Protein AF-A0A9D7M6J9-F1 (afdb_monomer_lite)

Sequence (154 aa):
MLAQNKDYDWYKEFHRKGKLMNHILESLQHIDITIHDFIKKVYKPQIRNAIAHSGFSIMFSRNINFLNFDNKTNDISTLNFEEWEYYIHYTILIWEHLHKQMDLYQQKYITHSNEHHYGVEVRHIKPDGNHFMRFKKYEPEIPRWTDYDVLPKH

Radius of gyration: 21.44 Å; chains: 1; bounding box: 45×34×70 Å

Foldseek 3Di:
DPPDPDDDPVDDPPPPPPVPVVVVLVVCVVVPVVVSVLCVLQDDVQVVVCVVPVQWDDDPPQKIAGNPDDPPRHPDRIDHVVVVCVNVVVVVVVVVVVVVVVVVVVVVQQVQLVVDPQGDWDWDQDPVRDIDIFHWHADPVPGDIDGRPDDPPD

Secondary structure (DSSP, 8-state):
-----PPPTT----TTTTHHHHHHHHHHHHH-HHHHHHHHHH--HHHHHHHHTT-EEEETTTEEEETT-BTTTB--SEEEHHHHHHHHHHHHHHHHHHHHHHHHHHHHHHHHHHHSTT-EEEEEE-TTS-EEEEEEEEETTTTEEEE-------

Structure (mmCIF, N/CA/C/O backbone):
data_AF-A0A9D7M6J9-F1
#
_entry.id   AF-A0A9D7M6J9-F1
#
loop_
_atom_site.group_PDB
_atom_site.id
_atom_site.type_symbol
_atom_site.label_atom_id
_atom_site.label_alt_id
_atom_site.label_comp_id
_atom_site.label_asym_id
_atom_site.label_entity_id
_atom_site.label_seq_id
_atom_site.pdbx_PDB_ins_code
_atom_site.Cartn_x
_atom_site.Cartn_y
_atom_site.Cartn_z
_atom_site.occupancy
_atom_site.B_iso_or_equiv
_atom_site.auth_seq_id
_atom_site.auth_comp_id
_atom_site.auth_asym_id
_atom_site.auth_atom_id
_atom_site.pdbx_PDB_model_num
ATOM 1 N N . MET A 1 1 ? 22.035 17.437 15.858 1.00 37.91 1 MET A N 1
ATOM 2 C CA . MET A 1 1 ? 21.655 18.438 14.836 1.00 37.91 1 MET A CA 1
ATOM 3 C C . MET A 1 1 ? 20.351 17.976 14.157 1.00 37.91 1 MET A C 1
ATOM 5 O O . MET A 1 1 ? 20.350 17.663 12.981 1.00 37.91 1 MET A O 1
ATOM 9 N N . LEU A 1 2 ? 19.260 17.838 14.932 1.00 36.34 2 LEU A N 1
ATOM 10 C CA . LEU A 1 2 ? 17.962 17.245 14.523 1.00 36.34 2 LEU A CA 1
ATOM 11 C C . LEU A 1 2 ? 16.758 18.039 15.094 1.00 36.34 2 LEU A C 1
ATOM 13 O O . LEU A 1 2 ? 15.649 17.530 15.170 1.00 36.34 2 LEU A O 1
ATOM 17 N N . ALA A 1 3 ? 16.975 19.280 15.547 1.00 44.06 3 ALA A N 1
ATOM 18 C CA . ALA A 1 3 ? 16.038 20.001 16.417 1.00 44.06 3 ALA A CA 1
ATOM 19 C C . ALA A 1 3 ? 15.847 21.476 16.019 1.00 44.06 3 ALA A C 1
ATOM 21 O O . ALA A 1 3 ? 15.827 22.341 16.888 1.00 44.06 3 ALA A O 1
ATOM 22 N N . GLN A 1 4 ? 15.784 21.797 14.720 1.00 43.50 4 GLN A N 1
ATOM 23 C CA . GLN A 1 4 ? 15.596 23.196 14.294 1.00 43.50 4 GLN A CA 1
ATOM 24 C C . GLN A 1 4 ? 14.225 23.534 13.709 1.00 43.50 4 GLN A C 1
ATOM 26 O O . GLN A 1 4 ? 13.991 24.715 13.492 1.00 43.50 4 GLN A O 1
ATOM 31 N N . ASN A 1 5 ? 13.315 22.572 13.510 1.00 43.72 5 ASN A N 1
ATOM 32 C CA . ASN A 1 5 ? 11.947 22.837 13.030 1.00 43.72 5 ASN A CA 1
ATOM 33 C C . ASN A 1 5 ? 11.890 23.817 11.833 1.00 43.72 5 ASN A C 1
ATOM 35 O O . ASN A 1 5 ? 10.992 24.647 11.738 1.00 43.72 5 ASN A O 1
ATOM 39 N N . LYS A 1 6 ? 12.917 23.771 10.975 1.00 43.47 6 LYS A N 1
ATOM 40 C CA . LYS A 1 6 ? 13.000 24.542 9.739 1.00 43.47 6 LYS A CA 1
ATOM 41 C C . LYS A 1 6 ? 12.577 23.620 8.613 1.00 43.47 6 LYS A C 1
ATOM 43 O O . LYS A 1 6 ? 13.086 22.500 8.529 1.00 43.47 6 LYS A O 1
ATOM 48 N N . ASP A 1 7 ? 11.674 24.099 7.771 1.00 41.19 7 ASP A N 1
ATOM 49 C CA . ASP A 1 7 ? 11.289 23.391 6.560 1.00 41.19 7 ASP A CA 1
ATOM 50 C C . ASP A 1 7 ? 12.503 23.291 5.629 1.00 41.19 7 ASP A C 1
ATOM 52 O O . ASP A 1 7 ? 13.227 24.263 5.409 1.00 41.19 7 ASP A O 1
ATOM 56 N N . TYR A 1 8 ? 12.778 22.081 5.146 1.00 50.12 8 TYR A N 1
ATOM 57 C CA . TYR A 1 8 ? 13.880 21.811 4.225 1.00 50.12 8 TYR A CA 1
ATOM 58 C C . TYR A 1 8 ? 13.427 22.055 2.778 1.00 50.12 8 TYR A C 1
ATOM 60 O O . TYR A 1 8 ? 12.281 21.772 2.451 1.00 50.12 8 TYR A O 1
ATOM 68 N N . ASP A 1 9 ? 14.321 22.467 1.873 1.00 47.81 9 ASP A N 1
ATOM 69 C CA . ASP A 1 9 ? 13.984 22.774 0.462 1.00 47.81 9 ASP A CA 1
ATOM 70 C C . ASP A 1 9 ? 13.424 21.586 -0.349 1.00 47.81 9 ASP A C 1
ATOM 72 O O . ASP A 1 9 ? 12.838 21.762 -1.418 1.00 47.81 9 ASP A O 1
ATOM 76 N N . TRP A 1 10 ? 13.574 20.354 0.145 1.00 47.34 10 TRP A N 1
ATOM 77 C CA . TRP A 1 10 ? 12.940 19.165 -0.438 1.00 47.34 10 TRP A CA 1
ATOM 78 C C . TRP A 1 10 ? 11.516 18.915 0.089 1.00 47.34 10 TRP A C 1
ATOM 80 O O . TRP A 1 10 ? 10.836 17.992 -0.368 1.00 47.34 10 TRP A O 1
ATOM 90 N N . TYR A 1 11 ? 11.036 19.741 1.020 1.00 36.69 11 TYR A N 1
ATOM 91 C CA . TYR A 1 11 ? 9.675 19.719 1.535 1.00 36.69 11 TYR A CA 1
ATOM 92 C C . TYR A 1 11 ? 8.731 20.371 0.520 1.00 36.69 11 TYR A C 1
ATOM 94 O O . TYR A 1 11 ? 8.344 21.531 0.621 1.00 36.69 11 TYR A O 1
ATOM 102 N N . LYS A 1 12 ? 8.334 19.604 -0.497 1.00 38.94 12 LYS A N 1
ATOM 103 C CA . LYS A 1 12 ? 7.092 19.907 -1.211 1.00 38.94 12 LYS A CA 1
ATOM 104 C C . LYS A 1 12 ? 5.929 19.489 -0.324 1.00 38.94 12 LYS A C 1
ATOM 106 O O . LYS A 1 12 ? 5.841 18.320 0.058 1.00 38.94 12 LYS A O 1
ATOM 111 N N . GLU A 1 13 ? 5.019 20.419 -0.042 1.00 37.03 13 GLU A N 1
ATOM 112 C CA . GLU A 1 13 ? 3.713 20.084 0.517 1.00 37.03 13 GLU A CA 1
ATOM 113 C C . GLU A 1 13 ? 3.037 19.061 -0.402 1.00 37.03 13 GLU A C 1
ATOM 115 O O . GLU A 1 13 ? 2.522 19.373 -1.478 1.00 37.03 13 GLU A O 1
ATOM 120 N N . PHE A 1 14 ? 3.032 17.798 0.020 1.00 41.53 14 PHE A N 1
ATOM 121 C CA . PHE A 1 14 ? 2.133 16.808 -0.546 1.00 41.53 14 PHE A CA 1
ATOM 122 C C . PHE A 1 14 ? 0.727 17.167 -0.079 1.00 41.53 14 PHE A C 1
ATOM 124 O O . PHE A 1 14 ? 0.214 16.618 0.901 1.00 41.53 14 PHE A O 1
ATOM 131 N N . HIS A 1 15 ? 0.076 18.088 -0.789 1.00 39.94 15 HIS A N 1
ATOM 132 C CA . HIS A 1 15 ? -1.361 18.238 -0.675 1.00 39.94 15 HIS A CA 1
ATOM 133 C C . HIS A 1 15 ? -1.975 16.877 -1.024 1.00 39.94 15 HIS A C 1
ATOM 135 O O . HIS A 1 15 ? -2.006 16.484 -2.188 1.00 39.94 15 HIS A O 1
ATOM 141 N N . ARG A 1 16 ? -2.483 16.177 -0.001 1.00 49.66 16 ARG A N 1
ATOM 142 C CA . ARG A 1 16 ? -3.283 14.938 -0.055 1.00 49.66 16 ARG A CA 1
ATOM 143 C C . ARG A 1 16 ? -2.555 13.598 0.165 1.00 49.66 16 ARG A C 1
ATOM 145 O O . ARG A 1 16 ? -2.742 12.654 -0.599 1.00 49.66 16 ARG A O 1
ATOM 152 N N . LYS A 1 17 ? -1.925 13.408 1.331 1.00 48.84 17 LYS A N 1
ATOM 153 C CA . LYS A 1 17 ? -1.655 12.054 1.885 1.00 48.84 17 LYS A CA 1
ATOM 154 C C . LYS A 1 17 ? -2.913 11.163 2.031 1.00 48.84 17 LYS A C 1
ATOM 156 O O . LYS A 1 17 ? -2.775 9.955 2.172 1.00 48.84 17 LYS A O 1
ATOM 161 N N . GLY A 1 18 ? -4.126 11.728 1.961 1.00 51.75 18 GLY A N 1
ATOM 162 C CA . GLY A 1 18 ? -5.392 10.978 1.958 1.00 51.75 18 GLY A CA 1
ATOM 163 C C . GLY A 1 18 ? -5.898 10.527 0.580 1.00 51.75 18 GLY A C 1
ATOM 164 O O . GLY A 1 18 ? -6.747 9.647 0.518 1.00 51.75 18 GLY A O 1
ATOM 165 N N . LYS A 1 19 ? -5.393 11.080 -0.536 1.00 59.12 19 LYS A N 1
ATOM 166 C CA . LYS A 1 19 ? -5.920 10.737 -1.871 1.00 59.12 19 LYS A CA 1
ATOM 167 C C . LYS A 1 19 ? -5.358 9.455 -2.452 1.00 59.12 19 LYS A C 1
ATOM 169 O O . LYS A 1 19 ? -6.074 8.786 -3.180 1.00 59.12 19 LYS A O 1
ATOM 174 N N . LEU A 1 20 ? -4.111 9.111 -2.138 1.00 65.62 20 LEU A N 1
ATOM 175 C CA . LEU A 1 20 ? -3.472 7.944 -2.742 1.00 65.62 20 LEU A CA 1
ATOM 176 C C . LEU A 1 20 ? -4.169 6.643 -2.331 1.00 65.62 20 LEU A C 1
ATOM 178 O O . LEU A 1 20 ? -4.485 5.839 -3.194 1.00 65.62 20 LEU A O 1
ATOM 182 N N . MET A 1 21 ? -4.463 6.458 -1.039 1.00 71.81 21 MET A N 1
ATOM 183 C CA . MET A 1 21 ? -5.167 5.253 -0.584 1.00 71.81 21 MET A CA 1
ATOM 184 C C . MET A 1 21 ? -6.597 5.196 -1.125 1.00 71.81 21 MET A C 1
ATOM 186 O O . MET A 1 21 ? -7.022 4.143 -1.579 1.00 71.81 21 MET A O 1
ATOM 190 N N . ASN A 1 22 ? -7.318 6.321 -1.144 1.00 71.81 22 ASN A N 1
ATOM 191 C CA . ASN A 1 22 ? -8.655 6.359 -1.739 1.00 71.81 22 ASN A CA 1
ATOM 192 C C . ASN A 1 22 ? -8.610 6.017 -3.231 1.00 71.81 22 ASN A C 1
ATOM 194 O O . ASN A 1 22 ? -9.414 5.220 -3.684 1.00 71.81 22 ASN A O 1
ATOM 198 N N . HIS A 1 23 ? -7.621 6.525 -3.966 1.00 72.81 23 HIS A N 1
ATOM 199 C CA . HIS A 1 23 ? -7.438 6.192 -5.374 1.00 72.81 23 HIS A CA 1
ATOM 200 C C . HIS A 1 23 ? -7.077 4.715 -5.587 1.00 72.81 23 HIS A C 1
ATOM 202 O O . HIS A 1 23 ? -7.566 4.091 -6.527 1.00 72.81 23 HIS A O 1
ATOM 208 N N . ILE A 1 24 ? -6.254 4.136 -4.703 1.00 74.69 24 ILE A N 1
ATOM 209 C CA . ILE A 1 24 ? -5.954 2.697 -4.702 1.00 74.69 24 ILE A CA 1
ATOM 210 C C . ILE A 1 24 ? -7.234 1.896 -4.448 1.00 74.69 24 ILE A C 1
ATOM 212 O O . ILE A 1 24 ? -7.511 0.969 -5.198 1.00 74.69 24 ILE A O 1
ATOM 216 N N . LEU A 1 25 ? -8.034 2.260 -3.443 1.00 78.69 25 LEU A N 1
ATOM 217 C CA . LEU A 1 25 ? -9.300 1.590 -3.133 1.00 78.69 25 LEU A CA 1
ATOM 218 C C . LEU A 1 25 ? -10.301 1.703 -4.290 1.00 78.69 25 LEU A C 1
ATOM 220 O O . LEU A 1 25 ? -10.850 0.690 -4.706 1.00 78.69 25 LEU A O 1
ATOM 224 N N . GLU A 1 26 ? -10.483 2.893 -4.861 1.00 81.88 26 GLU A N 1
ATOM 225 C CA . GLU A 1 26 ? -11.326 3.114 -6.045 1.00 81.88 26 GLU A CA 1
ATOM 226 C C . GLU A 1 26 ? -10.864 2.245 -7.223 1.00 81.88 26 GLU A C 1
ATOM 228 O O . GLU A 1 26 ? -11.669 1.574 -7.862 1.00 81.88 26 GLU A O 1
ATOM 233 N N . SER A 1 27 ? -9.553 2.185 -7.472 1.00 78.75 27 SER A N 1
ATOM 234 C CA . SER A 1 27 ? -8.988 1.339 -8.530 1.00 78.75 27 SER A CA 1
ATOM 235 C C . SER A 1 27 ? -9.232 -0.147 -8.257 1.00 78.75 27 SER A C 1
ATOM 237 O O . SER A 1 27 ? -9.626 -0.883 -9.159 1.00 78.75 27 SER A O 1
ATOM 239 N N . LEU A 1 28 ? -9.037 -0.594 -7.012 1.00 81.69 28 LEU A N 1
ATOM 240 C CA . LEU A 1 28 ? -9.269 -1.979 -6.603 1.00 81.69 28 LEU A CA 1
ATOM 241 C C . LEU A 1 28 ? -10.738 -2.370 -6.729 1.00 81.69 28 LEU A C 1
ATOM 243 O O . LEU A 1 28 ? -11.012 -3.488 -7.143 1.00 81.69 28 LEU A O 1
ATOM 247 N N . GLN A 1 29 ? -11.672 -1.462 -6.445 1.00 87.12 29 GLN A N 1
ATOM 248 C CA . GLN A 1 29 ? -13.103 -1.730 -6.580 1.00 87.12 29 GLN A CA 1
ATOM 249 C C . GLN A 1 29 ? -13.476 -2.149 -8.011 1.00 87.12 29 GLN A C 1
ATOM 251 O O . GLN A 1 29 ? -14.348 -2.996 -8.198 1.00 87.12 29 GLN A O 1
ATOM 256 N N . HIS A 1 30 ? -12.806 -1.579 -9.016 1.00 82.62 30 HIS A N 1
ATOM 257 C CA . HIS A 1 30 ? -13.012 -1.923 -10.424 1.00 82.62 30 HIS A CA 1
ATOM 258 C C . HIS A 1 30 ? -12.283 -3.200 -10.867 1.00 82.62 30 HIS A C 1
ATOM 260 O O . HIS A 1 30 ? -12.664 -3.785 -11.878 1.00 82.62 30 HIS A O 1
ATOM 266 N N . ILE A 1 31 ? -11.240 -3.616 -10.144 1.00 87.69 31 ILE A N 1
ATOM 267 C CA . ILE A 1 31 ? -10.422 -4.790 -10.476 1.00 87.69 31 ILE A CA 1
ATOM 268 C C . ILE A 1 31 ? -10.960 -6.039 -9.771 1.00 87.69 31 ILE A C 1
ATOM 270 O O . ILE A 1 31 ? -11.203 -7.053 -10.418 1.00 87.69 31 ILE A O 1
ATOM 274 N N . ASP A 1 32 ? -11.134 -5.965 -8.450 1.00 87.81 32 ASP A N 1
ATOM 275 C CA . ASP A 1 32 ? -11.618 -7.053 -7.605 1.00 87.81 32 ASP A CA 1
ATOM 276 C C . ASP A 1 32 ? -12.245 -6.498 -6.313 1.00 87.81 32 ASP A C 1
ATOM 278 O O . ASP A 1 32 ? -11.562 -5.992 -5.412 1.00 87.81 32 ASP A O 1
ATOM 282 N N . ILE A 1 33 ? -13.567 -6.647 -6.206 1.00 90.88 33 ILE A N 1
ATOM 283 C CA . ILE A 1 33 ? -14.347 -6.185 -5.055 1.00 90.88 33 ILE A CA 1
ATOM 284 C C . ILE A 1 33 ? -13.954 -6.887 -3.747 1.00 90.88 33 ILE A C 1
ATOM 286 O O . ILE A 1 33 ? -13.980 -6.271 -2.685 1.00 90.88 33 ILE A O 1
ATOM 290 N N . THR A 1 34 ? -13.527 -8.148 -3.813 1.00 89.50 34 THR A N 1
ATOM 291 C CA . THR A 1 34 ? -13.141 -8.945 -2.642 1.00 89.50 34 THR A CA 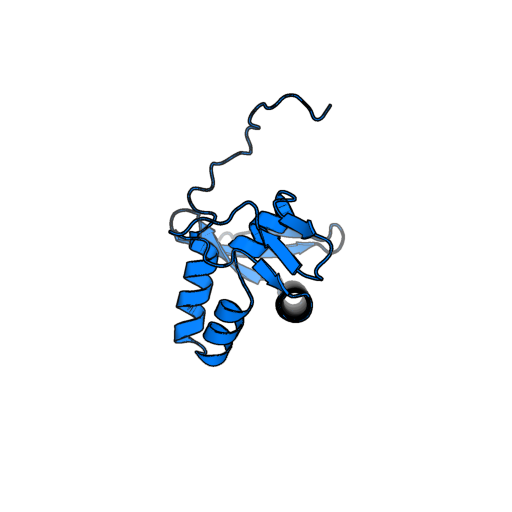1
ATOM 292 C C . THR A 1 34 ? -11.886 -8.369 -2.004 1.00 89.50 34 THR A C 1
ATOM 294 O O . THR A 1 34 ? -11.817 -8.189 -0.787 1.00 89.50 34 THR A O 1
ATOM 297 N N . ILE A 1 35 ? -10.895 -8.037 -2.837 1.00 85.44 35 ILE A N 1
ATOM 298 C CA . ILE A 1 35 ? -9.653 -7.406 -2.388 1.00 85.44 35 ILE A CA 1
ATOM 299 C C . ILE A 1 35 ? -9.950 -6.000 -1.874 1.00 85.44 35 ILE A C 1
ATOM 301 O O . ILE A 1 35 ? -9.476 -5.641 -0.797 1.00 85.44 35 ILE A O 1
ATOM 305 N N . HIS A 1 36 ? -10.758 -5.220 -2.596 1.00 88.94 36 HIS A N 1
ATOM 306 C CA . HIS A 1 36 ? -11.186 -3.898 -2.140 1.00 88.94 36 HIS A CA 1
ATOM 307 C C . HIS A 1 36 ? -11.796 -3.950 -0.732 1.00 88.94 36 HIS A C 1
ATOM 309 O O . HIS A 1 36 ? -11.342 -3.234 0.164 1.00 88.94 36 HIS A O 1
ATOM 315 N N . ASP A 1 37 ? -12.784 -4.820 -0.517 1.00 89.56 37 ASP A N 1
ATOM 316 C CA . ASP A 1 37 ? -13.498 -4.921 0.753 1.00 89.56 37 ASP A CA 1
ATOM 317 C C . ASP A 1 37 ? -12.579 -5.405 1.875 1.00 89.56 37 ASP A C 1
ATOM 319 O O . ASP A 1 37 ? -12.629 -4.883 2.991 1.00 89.56 37 ASP A O 1
ATOM 323 N N . PHE A 1 38 ? -11.678 -6.342 1.575 1.00 88.12 38 PHE A N 1
ATOM 324 C CA . PHE A 1 38 ? -10.671 -6.806 2.520 1.00 88.12 38 PHE A CA 1
ATOM 325 C C . PHE A 1 38 ? -9.695 -5.691 2.930 1.00 88.12 38 PHE A C 1
ATOM 327 O O . PHE A 1 38 ? -9.507 -5.454 4.126 1.00 88.12 38 PHE A O 1
ATOM 334 N N . ILE A 1 39 ? -9.116 -4.952 1.974 1.00 86.38 39 ILE A N 1
ATOM 335 C CA . ILE A 1 39 ? -8.199 -3.841 2.276 1.00 86.38 39 ILE A CA 1
ATOM 336 C C . ILE A 1 39 ? -8.930 -2.737 3.041 1.00 86.38 39 ILE A C 1
ATOM 338 O O . ILE A 1 39 ? -8.408 -2.243 4.037 1.00 86.38 39 ILE A O 1
ATOM 342 N N . LYS A 1 40 ? -10.153 -2.379 2.637 1.00 86.00 40 LYS A N 1
ATOM 343 C CA . LYS A 1 40 ? -10.981 -1.384 3.334 1.00 86.00 40 LYS A CA 1
ATOM 344 C C . LYS A 1 40 ? -11.325 -1.816 4.761 1.00 86.00 40 LYS A C 1
ATOM 346 O O . LYS A 1 40 ? -11.419 -0.977 5.661 1.00 86.00 40 LYS A O 1
ATOM 351 N N . LYS A 1 41 ? -11.518 -3.119 4.980 1.00 85.56 41 LYS A N 1
ATOM 352 C CA . LYS A 1 41 ? -11.744 -3.682 6.310 1.00 85.56 41 LYS A CA 1
ATOM 353 C C . LYS A 1 41 ? -10.493 -3.560 7.171 1.00 85.56 41 LYS A C 1
ATOM 355 O O . LYS A 1 41 ? -10.616 -3.095 8.293 1.00 85.56 41 LYS A O 1
ATOM 360 N N . VAL A 1 42 ? -9.322 -3.944 6.668 1.00 86.38 42 VAL A N 1
ATOM 361 C CA . VAL A 1 42 ? -8.081 -4.044 7.459 1.00 86.38 42 VAL A CA 1
ATOM 362 C C . VAL A 1 42 ? -7.371 -2.697 7.628 1.00 86.38 42 VAL A C 1
ATOM 364 O O . VAL A 1 42 ? -6.874 -2.384 8.708 1.00 86.38 42 VAL A O 1
ATOM 367 N N . TYR A 1 43 ? -7.319 -1.872 6.583 1.00 83.75 43 TYR A N 1
ATOM 368 C CA . TYR A 1 43 ? -6.621 -0.593 6.622 1.00 83.75 43 TYR A CA 1
ATOM 369 C C . TYR A 1 43 ? -7.493 0.486 7.265 1.00 83.75 43 TYR A C 1
ATOM 371 O O . TYR A 1 43 ? -8.346 1.099 6.622 1.00 83.75 43 TYR A O 1
ATOM 379 N N . LYS A 1 44 ? -7.243 0.762 8.546 1.00 84.31 44 LYS A N 1
ATOM 380 C CA . LYS A 1 44 ? -7.889 1.851 9.288 1.00 84.31 44 LYS A CA 1
ATOM 381 C C . LYS A 1 44 ? -6.912 3.020 9.476 1.00 84.31 44 LYS A C 1
ATOM 383 O O . LYS A 1 44 ? -5.978 2.905 10.276 1.00 84.31 44 LYS A O 1
ATOM 388 N N . PRO A 1 45 ? -7.109 4.169 8.793 1.00 81.94 45 PRO A N 1
ATOM 389 C CA . PRO A 1 45 ? -6.255 5.347 8.961 1.00 81.94 45 PRO A CA 1
ATOM 390 C C . PRO A 1 45 ? -6.154 5.816 10.415 1.00 81.94 45 PRO A C 1
ATOM 392 O O . PRO A 1 45 ? -5.079 6.231 10.843 1.00 81.94 45 PRO A O 1
ATOM 395 N N . GLN A 1 46 ? -7.245 5.697 11.179 1.00 86.38 46 GLN A N 1
ATOM 396 C CA . GLN A 1 46 ? -7.270 6.005 12.605 1.00 86.38 46 GLN A CA 1
ATOM 397 C C . GLN A 1 46 ? -6.240 5.179 13.387 1.00 86.38 46 GLN A C 1
ATOM 399 O O . GLN A 1 46 ? -5.430 5.755 14.112 1.00 86.38 46 GLN A O 1
ATOM 404 N N . ILE A 1 47 ? -6.224 3.854 13.188 1.00 86.31 47 ILE A N 1
ATOM 405 C CA . ILE A 1 47 ? -5.284 2.929 13.838 1.00 86.31 47 ILE A CA 1
ATOM 406 C C . ILE A 1 47 ? -3.846 3.275 13.433 1.00 86.31 47 ILE A C 1
ATOM 408 O O . ILE A 1 47 ? -2.976 3.419 14.290 1.00 86.31 47 ILE A O 1
ATOM 412 N N . ARG A 1 48 ? -3.597 3.510 12.136 1.00 84.75 48 ARG A N 1
ATOM 413 C CA . ARG A 1 48 ? -2.275 3.928 11.636 1.00 84.75 48 ARG A CA 1
ATOM 414 C C . ARG A 1 48 ? -1.790 5.217 12.304 1.00 84.75 48 ARG A C 1
ATOM 416 O O . ARG A 1 48 ? -0.635 5.305 12.711 1.00 84.75 48 ARG A O 1
ATOM 423 N N . ASN A 1 49 ? -2.653 6.228 12.384 1.00 83.94 49 ASN A N 1
ATOM 424 C CA . ASN A 1 49 ? -2.318 7.527 12.967 1.00 83.94 49 ASN A CA 1
ATOM 425 C C . ASN A 1 49 ? -2.096 7.422 14.479 1.00 83.94 49 ASN A C 1
ATOM 427 O O . ASN A 1 49 ? -1.179 8.051 14.999 1.00 83.94 49 ASN A O 1
ATOM 431 N N . ALA A 1 50 ? -2.885 6.600 15.170 1.00 87.44 50 ALA A N 1
ATOM 432 C CA . ALA A 1 50 ? -2.692 6.334 16.586 1.00 87.44 50 ALA A CA 1
ATOM 433 C C . ALA A 1 50 ? -1.336 5.668 16.853 1.00 87.44 50 ALA A C 1
ATOM 435 O O . ALA A 1 50 ? -0.631 6.094 17.758 1.00 87.44 50 ALA A O 1
ATOM 436 N N . ILE A 1 51 ? -0.917 4.697 16.036 1.00 84.06 51 ILE A N 1
ATOM 437 C CA . ILE A 1 51 ? 0.414 4.081 16.153 1.00 84.06 51 ILE A CA 1
ATOM 438 C C . ILE A 1 51 ? 1.520 5.109 15.881 1.00 84.06 51 ILE A C 1
ATOM 440 O O . ILE A 1 51 ? 2.454 5.231 16.667 1.00 84.06 51 ILE A O 1
ATOM 444 N N . ALA A 1 52 ? 1.407 5.878 14.793 1.00 84.06 52 ALA A N 1
ATOM 445 C CA . ALA A 1 52 ? 2.438 6.830 14.372 1.00 84.06 52 ALA A CA 1
ATOM 446 C C . ALA A 1 52 ? 2.680 7.973 15.374 1.00 84.06 52 ALA A C 1
ATOM 448 O O . ALA A 1 52 ? 3.771 8.539 15.406 1.00 84.06 52 ALA A O 1
ATOM 449 N N . HIS A 1 53 ? 1.668 8.322 16.169 1.00 87.12 53 HIS A N 1
ATOM 450 C CA . HIS A 1 53 ? 1.725 9.423 17.131 1.00 87.12 53 HIS A CA 1
ATOM 451 C C . HIS A 1 53 ? 1.586 8.964 18.587 1.00 87.12 53 HIS A C 1
ATOM 453 O O . HIS A 1 53 ? 1.367 9.800 19.460 1.00 87.12 53 HIS A O 1
ATOM 459 N N . SER A 1 54 ? 1.678 7.656 18.856 1.00 86.12 54 SER A N 1
ATOM 460 C CA . SER A 1 54 ? 1.420 7.072 20.183 1.00 86.12 54 SER A CA 1
ATOM 461 C C . SER A 1 54 ? 0.079 7.525 20.794 1.00 86.12 54 SER A C 1
ATOM 463 O O . SER A 1 54 ? -0.054 7.698 22.001 1.00 86.12 54 SER A O 1
ATOM 465 N N . GLY A 1 55 ? -0.928 7.744 19.945 1.00 90.00 55 GLY A N 1
ATOM 466 C CA . GLY A 1 55 ? -2.257 8.259 20.273 1.00 90.00 55 GLY A CA 1
ATOM 467 C C . GLY A 1 55 ? -3.230 7.186 20.761 1.00 90.00 55 GLY A C 1
ATOM 468 O O . GLY A 1 55 ? -4.391 7.186 20.354 1.00 90.00 55 GLY A O 1
ATOM 469 N N . PHE A 1 56 ? -2.769 6.255 21.593 1.00 90.50 56 PHE A N 1
ATOM 470 C CA . PHE A 1 56 ? -3.598 5.218 22.202 1.00 90.50 56 PHE A CA 1
ATOM 471 C C . PHE A 1 56 ? -3.128 4.908 23.627 1.00 90.50 56 PHE A C 1
ATOM 473 O O . PHE A 1 56 ? -1.978 5.158 23.981 1.00 90.50 56 PHE A O 1
ATOM 480 N N . SER A 1 57 ? -4.013 4.349 24.451 1.00 90.12 57 SER A N 1
ATOM 481 C CA . SER A 1 57 ? -3.672 3.866 25.790 1.00 90.12 57 SER A CA 1
ATOM 482 C C . SER A 1 57 ? -4.228 2.469 26.041 1.00 90.12 57 SER A C 1
ATOM 484 O O . SER A 1 57 ? -5.352 2.146 25.656 1.00 90.12 57 SER A O 1
ATOM 486 N N . ILE A 1 58 ? -3.428 1.640 26.706 1.00 87.94 58 ILE A N 1
ATOM 487 C CA . ILE A 1 58 ? -3.827 0.309 27.156 1.00 87.94 58 ILE A CA 1
ATOM 488 C C . ILE A 1 58 ? -4.129 0.431 28.644 1.00 87.94 58 ILE A C 1
ATOM 490 O O . ILE A 1 58 ? -3.217 0.573 29.457 1.00 87.94 58 ILE A O 1
ATOM 494 N N . MET A 1 59 ? -5.411 0.434 28.999 1.00 76.19 59 MET A N 1
ATOM 495 C CA . MET A 1 59 ? -5.831 0.376 30.401 1.00 76.19 59 MET A CA 1
ATOM 496 C C . MET A 1 59 ? -6.099 -1.079 30.796 1.00 76.19 59 MET A C 1
ATOM 498 O O . MET A 1 59 ? -6.239 -1.937 29.928 1.00 76.19 59 MET A O 1
ATOM 502 N N . PHE A 1 60 ? -6.161 -1.353 32.103 1.00 66.69 60 PHE A N 1
ATOM 503 C CA . PHE A 1 60 ? -6.218 -2.669 32.772 1.00 66.69 60 PHE A CA 1
ATOM 504 C C . PHE A 1 60 ? -7.237 -3.715 32.243 1.00 66.69 60 PHE A C 1
ATOM 506 O O . PHE A 1 60 ? -7.293 -4.823 32.765 1.00 66.69 60 PHE A O 1
ATOM 513 N N . SER A 1 61 ? -8.030 -3.415 31.213 1.00 66.94 61 SER A N 1
ATOM 514 C CA . SER A 1 61 ? -9.145 -4.212 30.697 1.00 66.94 61 SER A CA 1
ATOM 515 C C . SER A 1 61 ? -8.907 -4.899 29.340 1.00 66.94 61 SER A C 1
ATOM 517 O O . SER A 1 61 ? -9.882 -5.209 28.667 1.00 66.94 61 SER A O 1
ATOM 519 N N . ARG A 1 62 ? -7.655 -5.159 28.917 1.00 82.38 62 ARG A N 1
ATOM 520 C CA . ARG A 1 62 ? -7.340 -5.734 27.578 1.00 82.38 62 ARG A CA 1
ATOM 521 C C . ARG A 1 62 ? -7.988 -4.962 26.417 1.00 82.38 62 ARG A C 1
ATOM 523 O O . ARG A 1 62 ? -8.296 -5.524 25.372 1.00 82.38 62 ARG A O 1
ATOM 530 N N . ASN A 1 63 ? -8.175 -3.661 26.613 1.00 90.19 63 ASN A N 1
ATOM 531 C CA . ASN A 1 63 ? -8.715 -2.765 25.607 1.00 90.19 63 ASN A CA 1
ATOM 532 C C . ASN A 1 63 ? -7.700 -1.671 25.291 1.00 90.19 63 ASN A C 1
ATOM 534 O O . ASN A 1 63 ? -7.007 -1.152 26.173 1.00 90.19 63 ASN A O 1
ATOM 538 N N . ILE A 1 64 ? -7.647 -1.317 24.018 1.00 89.94 64 ILE A N 1
ATOM 539 C CA . ILE A 1 64 ? -6.864 -0.229 23.462 1.00 89.94 64 ILE A CA 1
ATOM 540 C C . ILE A 1 64 ? -7.821 0.931 23.230 1.00 89.94 64 ILE A C 1
ATOM 542 O O . ILE A 1 64 ? -8.731 0.837 22.413 1.00 89.94 64 ILE A O 1
ATOM 546 N N . ASN A 1 65 ? -7.623 2.018 23.966 1.00 91.44 65 ASN A N 1
ATOM 547 C CA . ASN A 1 65 ? -8.418 3.236 23.859 1.00 91.44 65 ASN A CA 1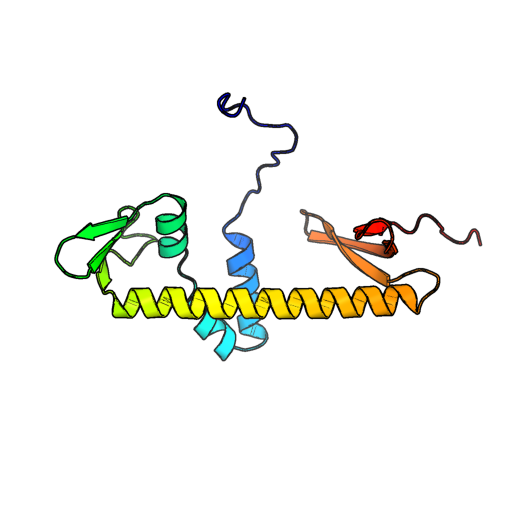
ATOM 548 C C . ASN A 1 65 ? -7.700 4.211 22.931 1.00 91.44 65 ASN A C 1
ATOM 550 O O . ASN A 1 65 ? -6.537 4.542 23.170 1.00 91.44 65 ASN A O 1
ATOM 554 N N . PHE A 1 66 ? -8.383 4.696 21.901 1.00 90.38 66 PHE A N 1
ATOM 555 C CA . PHE A 1 66 ? -7.817 5.635 20.941 1.00 90.38 66 PHE A CA 1
ATOM 556 C C . PHE A 1 66 ? -8.031 7.078 21.391 1.00 90.38 66 PHE A C 1
ATOM 558 O O . PHE A 1 66 ? -9.154 7.527 21.600 1.00 90.38 66 PHE A O 1
ATOM 565 N N . LEU A 1 67 ? -6.936 7.830 21.504 1.00 87.69 67 LEU A N 1
ATOM 566 C CA . LEU A 1 67 ? -6.953 9.245 21.891 1.00 87.69 67 LEU A CA 1
ATOM 567 C C . LEU A 1 67 ? -7.272 10.165 20.704 1.00 87.69 67 LEU A C 1
ATOM 569 O O . LEU A 1 67 ? -7.608 11.328 20.894 1.00 87.69 67 LEU A O 1
ATOM 573 N N . ASN A 1 68 ? -7.163 9.645 19.480 1.00 83.06 68 ASN A N 1
ATOM 574 C CA . ASN A 1 68 ? -7.488 10.336 18.232 1.00 83.06 68 ASN A CA 1
ATOM 575 C C . ASN A 1 68 ? -8.921 10.058 17.743 1.00 83.06 68 ASN A C 1
ATOM 577 O O . ASN A 1 68 ? -9.200 10.190 16.553 1.00 83.06 68 ASN A O 1
ATOM 581 N N . PHE A 1 69 ? -9.805 9.627 18.640 1.00 84.62 69 PHE A N 1
ATOM 582 C CA . PHE A 1 69 ? -11.210 9.401 18.338 1.00 84.62 69 PHE A CA 1
ATOM 583 C C . PHE A 1 69 ? -11.946 10.728 18.094 1.00 84.62 69 PHE A C 1
ATOM 585 O O . PHE A 1 69 ? -11.857 11.658 18.897 1.00 84.62 69 PHE A O 1
ATOM 592 N N . ASP A 1 70 ? -12.713 10.795 17.004 1.00 82.69 70 ASP A N 1
ATOM 593 C CA . ASP A 1 70 ? -13.664 11.868 16.737 1.00 82.69 70 ASP A CA 1
ATOM 594 C C . ASP A 1 70 ? -14.920 11.296 16.066 1.00 82.69 70 ASP A C 1
ATOM 596 O O . ASP A 1 70 ? -14.848 10.549 15.096 1.00 82.69 70 ASP A O 1
ATOM 600 N N . ASN A 1 71 ? -16.102 11.683 16.552 1.00 71.25 71 ASN A N 1
ATOM 601 C CA . ASN A 1 71 ? -17.397 11.192 16.050 1.00 71.25 71 ASN A CA 1
ATOM 602 C C . ASN A 1 71 ? -17.686 11.528 14.567 1.00 71.25 71 ASN A C 1
ATOM 604 O O . ASN A 1 71 ? -18.785 11.256 14.088 1.00 71.25 71 ASN A O 1
ATOM 608 N N . LYS A 1 72 ? -16.765 12.178 13.842 1.00 71.31 72 LYS A N 1
ATOM 609 C CA . LYS A 1 72 ? -16.971 12.621 12.456 1.00 71.31 72 LYS A CA 1
ATOM 610 C C . LYS A 1 72 ? -16.260 11.731 11.440 1.00 71.31 72 LYS A C 1
ATOM 612 O O . LYS A 1 72 ? -16.789 11.520 10.355 1.00 71.31 72 LYS A O 1
ATOM 617 N N . THR A 1 73 ? -15.058 11.267 11.758 1.00 67.50 73 THR A N 1
ATOM 618 C CA . THR A 1 73 ? -14.143 10.607 10.816 1.00 67.50 73 THR A CA 1
ATOM 619 C C . THR A 1 73 ? -13.410 9.408 11.409 1.00 67.50 73 THR A C 1
ATOM 621 O O . THR A 1 73 ? -12.901 8.588 10.649 1.00 67.50 73 THR A O 1
ATOM 624 N N . ASN A 1 74 ? -13.372 9.294 12.737 1.00 75.00 74 ASN A N 1
ATOM 625 C CA . ASN A 1 74 ? -12.619 8.289 13.477 1.00 75.00 74 ASN A CA 1
ATOM 626 C C . ASN A 1 74 ? -13.583 7.544 14.408 1.00 75.00 74 ASN A C 1
ATOM 628 O O . ASN A 1 74 ? -13.825 7.970 15.531 1.00 75.00 74 ASN A O 1
ATOM 632 N N . ASP A 1 75 ? -14.165 6.454 13.920 1.00 80.62 75 ASP A N 1
ATOM 633 C CA . ASP A 1 75 ? -15.288 5.743 14.536 1.00 80.62 75 ASP A CA 1
ATOM 634 C C . ASP A 1 75 ? -14.889 4.735 15.627 1.00 80.62 75 ASP A C 1
ATOM 636 O O . ASP A 1 75 ? -15.753 4.223 16.338 1.00 80.62 75 ASP A O 1
ATOM 640 N N . ILE A 1 76 ? -13.594 4.468 15.810 1.00 86.00 76 ILE A N 1
ATOM 641 C CA . ILE A 1 76 ? -13.103 3.444 16.738 1.00 86.00 76 ILE A CA 1
ATOM 642 C C . ILE A 1 76 ? -12.631 4.103 18.038 1.00 86.00 76 ILE A C 1
ATOM 644 O O . ILE A 1 76 ? -11.482 4.521 18.147 1.00 86.00 76 ILE A O 1
ATOM 648 N N . SER A 1 77 ? -13.483 4.214 19.055 1.00 87.56 77 SER A N 1
ATOM 649 C CA . SER A 1 77 ? -13.053 4.735 20.366 1.00 87.56 77 SER A CA 1
ATOM 650 C C . SER A 1 77 ? -12.193 3.729 21.137 1.00 87.56 77 SER A C 1
ATOM 652 O O . SER A 1 77 ? -11.214 4.104 21.787 1.00 87.56 77 SER A O 1
ATOM 654 N N . THR A 1 78 ? -12.533 2.444 21.033 1.00 90.06 78 THR A N 1
ATOM 655 C CA . THR A 1 78 ? -11.876 1.337 21.733 1.00 90.06 78 THR A CA 1
ATOM 656 C C . THR A 1 78 ? -11.812 0.086 20.863 1.00 90.06 78 THR A C 1
ATOM 658 O O . THR A 1 78 ? -12.760 -0.184 20.131 1.00 90.06 78 THR A O 1
ATOM 661 N N . LEU A 1 79 ? -10.740 -0.698 20.992 1.00 91.44 79 LEU A N 1
ATOM 662 C CA . LEU A 1 79 ? -10.631 -2.062 20.458 1.00 91.44 79 LEU A CA 1
ATOM 663 C C . LEU A 1 79 ? -10.255 -3.031 21.568 1.00 91.44 79 LEU A C 1
ATOM 665 O O . LEU A 1 79 ? -9.423 -2.693 22.412 1.00 91.44 79 LEU A O 1
ATOM 669 N N . ASN A 1 80 ? -10.794 -4.243 21.530 1.00 92.38 80 ASN A N 1
ATOM 670 C CA . ASN A 1 80 ? -10.222 -5.332 22.318 1.00 92.38 80 ASN A CA 1
ATOM 671 C C . ASN A 1 80 ? -8.935 -5.862 21.655 1.00 92.38 80 ASN A C 1
ATOM 673 O O . ASN A 1 80 ? -8.571 -5.484 20.535 1.00 92.38 80 ASN A O 1
ATOM 677 N N . PHE A 1 81 ? -8.200 -6.709 22.373 1.00 89.25 81 PHE A N 1
ATOM 678 C CA . PHE A 1 81 ? -6.931 -7.242 21.880 1.00 89.25 81 PHE A CA 1
ATOM 679 C C . PHE A 1 81 ? -7.116 -8.176 20.684 1.00 89.25 81 PHE A C 1
ATOM 681 O O . PHE A 1 81 ? -6.286 -8.151 19.783 1.00 89.25 81 PHE A O 1
ATOM 688 N N . GLU A 1 82 ? -8.205 -8.937 20.622 1.00 90.44 82 GLU A N 1
ATOM 689 C CA . GLU A 1 82 ? -8.496 -9.842 19.511 1.00 90.44 82 GLU A CA 1
ATOM 690 C C . GLU A 1 82 ? -8.719 -9.071 18.195 1.00 90.44 82 GLU A C 1
ATOM 692 O O . GLU A 1 82 ? -8.193 -9.433 17.140 1.00 90.44 82 GLU A O 1
ATOM 697 N N . GLU A 1 83 ? -9.454 -7.959 18.243 1.00 90.06 83 GLU A N 1
ATOM 698 C CA . GLU A 1 83 ? -9.651 -7.060 17.106 1.00 90.06 83 GLU A CA 1
ATOM 699 C C . GLU A 1 83 ? -8.350 -6.359 16.722 1.00 90.06 83 GLU A C 1
ATOM 701 O O . GLU A 1 83 ? -8.027 -6.240 15.539 1.00 90.06 83 GLU A O 1
ATOM 706 N N . TRP A 1 84 ? -7.581 -5.902 17.711 1.00 86.94 84 TRP A N 1
ATOM 707 C CA . TRP A 1 84 ? -6.274 -5.305 17.469 1.00 86.94 84 TRP A CA 1
ATOM 708 C C . TRP A 1 84 ? -5.326 -6.276 16.765 1.00 86.94 84 TRP A C 1
ATOM 710 O O . TRP A 1 84 ? -4.719 -5.923 15.752 1.00 86.94 84 TRP A O 1
ATOM 720 N N . GLU A 1 85 ? -5.234 -7.507 17.265 1.00 88.25 85 GLU A N 1
ATOM 721 C CA . GLU A 1 85 ? -4.465 -8.578 16.646 1.00 88.25 85 GLU A CA 1
ATOM 722 C C . GLU A 1 85 ? -4.935 -8.811 15.214 1.00 88.25 85 GLU A C 1
ATOM 724 O O . GLU A 1 85 ? -4.097 -8.874 14.317 1.00 88.25 85 GLU A O 1
ATOM 729 N N . TYR A 1 86 ? -6.245 -8.863 14.966 1.00 90.62 86 TYR A N 1
ATOM 730 C CA . TYR A 1 86 ? -6.788 -8.980 13.614 1.00 90.62 86 TYR A CA 1
ATOM 731 C C . TYR A 1 86 ? -6.257 -7.865 12.696 1.00 90.62 86 TYR A C 1
ATOM 733 O O . TYR A 1 86 ? -5.663 -8.151 11.653 1.00 90.62 86 TYR A O 1
ATOM 741 N N . TYR A 1 87 ? -6.405 -6.593 13.082 1.00 88.25 87 TYR A N 1
ATOM 742 C CA . TYR A 1 87 ? -5.949 -5.466 12.260 1.00 88.25 87 TYR A CA 1
ATOM 743 C C . TYR A 1 87 ? -4.440 -5.494 12.007 1.00 88.25 87 TYR A C 1
ATOM 745 O O . TYR A 1 87 ? -4.006 -5.295 10.868 1.00 88.25 87 TYR A O 1
ATOM 753 N N . IL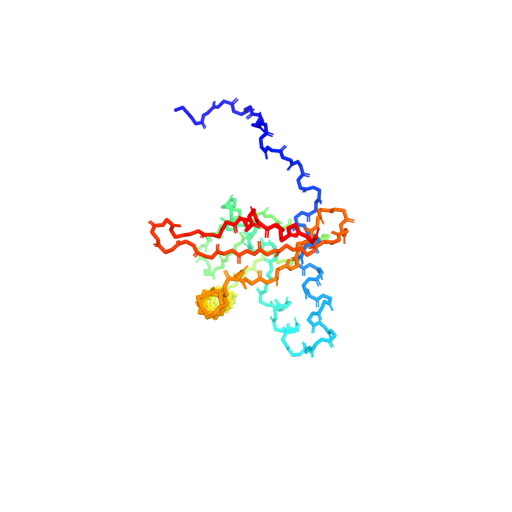E A 1 88 ? -3.638 -5.757 13.040 1.00 84.31 88 ILE A N 1
ATOM 754 C CA . ILE A 1 88 ? -2.178 -5.772 12.934 1.00 84.31 88 ILE A CA 1
ATOM 755 C C . ILE A 1 88 ? -1.697 -6.931 12.064 1.00 84.31 88 ILE A C 1
ATOM 757 O O . ILE A 1 88 ? -0.930 -6.692 11.131 1.00 84.31 88 ILE A O 1
ATOM 761 N N . HIS A 1 89 ? -2.165 -8.158 12.304 1.00 88.75 89 HIS A N 1
ATOM 762 C CA . HIS A 1 89 ? -1.725 -9.324 11.537 1.00 88.75 89 HIS A CA 1
ATOM 763 C C . HIS A 1 89 ? -2.022 -9.156 10.051 1.00 88.75 89 HIS A C 1
ATOM 765 O O . HIS A 1 89 ? -1.126 -9.321 9.226 1.00 88.75 89 HIS A O 1
ATOM 771 N N . TYR A 1 90 ? -3.246 -8.764 9.690 1.00 89.19 90 TYR A N 1
ATOM 772 C CA . TYR A 1 90 ? -3.571 -8.575 8.280 1.00 89.19 90 TYR A CA 1
ATOM 773 C C . TYR A 1 90 ? -2.839 -7.385 7.663 1.00 89.19 90 TYR A C 1
ATOM 775 O O . TYR A 1 90 ? -2.417 -7.476 6.513 1.00 89.19 90 TYR A O 1
ATOM 783 N N . THR A 1 91 ? -2.616 -6.301 8.412 1.00 83.69 91 THR A N 1
ATOM 784 C CA . THR A 1 91 ? -1.806 -5.176 7.921 1.00 83.69 91 THR A CA 1
ATOM 785 C C . THR A 1 91 ? -0.377 -5.623 7.612 1.00 83.69 91 THR A C 1
ATOM 787 O O . THR A 1 91 ? 0.146 -5.288 6.549 1.00 83.69 91 THR A O 1
ATOM 790 N N . ILE A 1 92 ? 0.238 -6.412 8.500 1.00 84.19 92 ILE A N 1
ATOM 791 C CA . ILE A 1 92 ? 1.582 -6.967 8.298 1.00 84.19 92 ILE A CA 1
ATOM 792 C C . ILE A 1 92 ? 1.598 -7.909 7.094 1.00 84.19 92 ILE A C 1
ATOM 794 O O . ILE A 1 92 ? 2.476 -7.780 6.249 1.00 84.19 92 ILE A O 1
ATOM 798 N N . LEU A 1 93 ? 0.621 -8.811 6.971 1.00 88.00 93 LEU A N 1
ATOM 799 C CA . LEU A 1 93 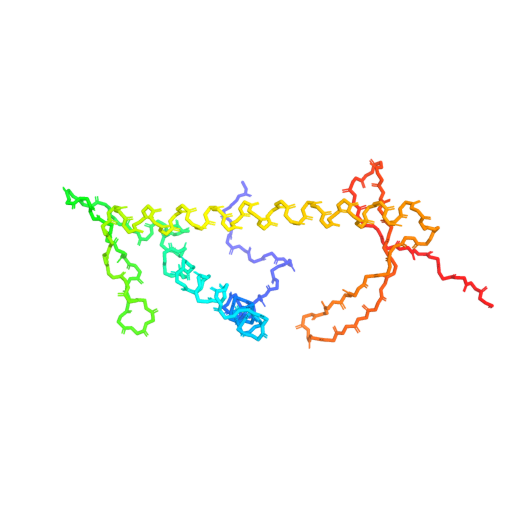? 0.532 -9.745 5.844 1.00 88.00 93 LEU A CA 1
ATOM 800 C C . LEU A 1 93 ? 0.389 -9.019 4.500 1.00 88.00 93 LEU A C 1
ATOM 802 O O . LEU A 1 93 ? 1.065 -9.373 3.538 1.00 88.00 93 LEU A O 1
ATOM 806 N N . ILE A 1 94 ? -0.451 -7.980 4.432 1.00 85.25 94 ILE A N 1
ATOM 807 C CA . ILE A 1 94 ? -0.588 -7.145 3.231 1.00 85.25 94 ILE A CA 1
ATOM 808 C C . ILE A 1 94 ? 0.743 -6.460 2.916 1.00 85.25 94 ILE A C 1
ATOM 810 O O . ILE A 1 94 ? 1.197 -6.499 1.776 1.00 85.25 94 ILE A O 1
ATOM 814 N N . TRP A 1 95 ? 1.375 -5.838 3.913 1.00 83.56 95 TRP A N 1
ATOM 815 C CA . TRP A 1 95 ? 2.653 -5.149 3.737 1.00 83.56 95 TRP A CA 1
ATOM 816 C C . TRP A 1 95 ? 3.747 -6.095 3.232 1.00 83.56 95 TRP A C 1
ATOM 818 O O . TRP A 1 95 ? 4.458 -5.758 2.285 1.00 83.56 95 TRP A O 1
ATOM 828 N N . GLU A 1 96 ? 3.839 -7.285 3.820 1.00 88.38 96 GLU A N 1
ATOM 829 C CA . GLU A 1 96 ? 4.806 -8.324 3.472 1.00 88.38 96 GLU A CA 1
ATOM 830 C C . GLU A 1 96 ? 4.600 -8.823 2.043 1.00 88.38 96 GLU A C 1
ATOM 832 O O . GLU A 1 96 ? 5.544 -8.876 1.251 1.00 88.38 96 GLU A O 1
ATOM 837 N N . HIS A 1 97 ? 3.344 -9.084 1.675 1.00 87.25 97 HIS A N 1
ATOM 838 C CA . HIS A 1 97 ? 3.001 -9.489 0.323 1.00 87.25 97 HIS A CA 1
ATOM 839 C C . HIS A 1 97 ? 3.329 -8.394 -0.697 1.00 87.25 97 HIS A C 1
ATOM 841 O O . HIS A 1 97 ? 3.916 -8.684 -1.737 1.00 87.25 97 HIS A O 1
ATOM 847 N N . LEU A 1 98 ? 2.999 -7.133 -0.402 1.00 85.12 98 LEU A N 1
ATOM 848 C CA . LEU A 1 98 ? 3.324 -6.009 -1.280 1.00 85.12 98 LEU A CA 1
ATOM 849 C C . LEU A 1 98 ? 4.836 -5.873 -1.489 1.00 85.12 98 LEU A C 1
ATOM 851 O O . LEU A 1 98 ? 5.256 -5.690 -2.627 1.00 85.12 98 LEU A O 1
ATOM 855 N N . HIS A 1 99 ? 5.649 -6.027 -0.439 1.00 84.75 99 HIS A N 1
ATOM 856 C CA . HIS A 1 99 ? 7.112 -5.991 -0.562 1.00 84.75 99 HIS A CA 1
ATOM 857 C C . HIS A 1 99 ? 7.631 -7.130 -1.437 1.00 84.75 99 HIS A C 1
ATOM 859 O O . HIS A 1 99 ? 8.358 -6.874 -2.391 1.00 84.75 99 HIS A O 1
ATOM 865 N N . LYS A 1 100 ? 7.166 -8.365 -1.211 1.00 91.94 100 LYS A N 1
ATOM 866 C CA . LYS A 1 100 ? 7.514 -9.507 -2.072 1.00 91.94 100 LYS A CA 1
ATOM 867 C C . LYS A 1 100 ? 7.167 -9.267 -3.539 1.00 91.94 100 LYS A C 1
ATOM 869 O O . LYS A 1 100 ? 7.956 -9.602 -4.420 1.00 91.94 100 LYS A O 1
ATOM 874 N N . GLN A 1 101 ? 5.989 -8.707 -3.816 1.00 87.94 101 GLN A N 1
ATOM 875 C CA . GLN A 1 101 ? 5.596 -8.386 -5.188 1.00 87.94 101 GLN A CA 1
ATOM 876 C C . GLN A 1 101 ? 6.475 -7.279 -5.773 1.00 87.94 101 GLN A C 1
ATOM 878 O O . GLN A 1 101 ? 6.903 -7.396 -6.918 1.00 87.94 101 GLN A O 1
ATOM 883 N N . MET A 1 102 ? 6.781 -6.230 -5.003 1.00 86.88 102 MET A N 1
ATOM 884 C CA . MET A 1 102 ? 7.685 -5.160 -5.432 1.00 86.88 102 MET A CA 1
ATOM 885 C C . MET A 1 102 ? 9.077 -5.696 -5.771 1.00 86.88 102 MET A C 1
ATOM 887 O O . MET A 1 102 ? 9.586 -5.379 -6.845 1.00 86.88 102 MET A O 1
ATOM 891 N N . ASP A 1 103 ? 9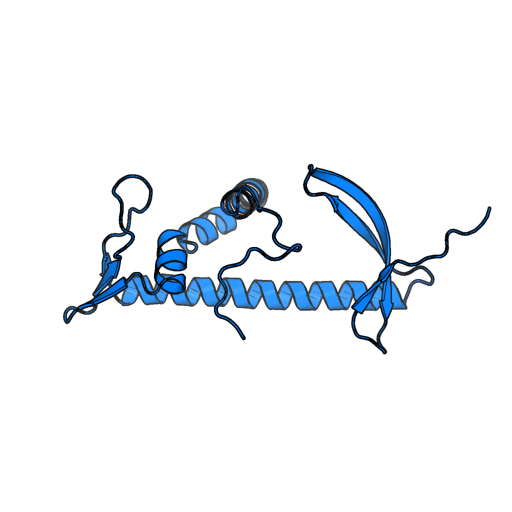.643 -6.558 -4.926 1.00 89.56 103 ASP A N 1
ATOM 892 C CA . ASP A 1 103 ? 10.934 -7.206 -5.168 1.00 89.56 103 ASP A CA 1
ATOM 893 C C . ASP A 1 103 ? 10.891 -8.059 -6.440 1.00 89.56 103 ASP A C 1
ATOM 895 O O . ASP A 1 103 ? 11.778 -7.973 -7.290 1.00 89.56 103 ASP A O 1
ATOM 899 N N . LEU A 1 104 ? 9.824 -8.840 -6.626 1.00 93.50 104 LEU A N 1
ATOM 900 C CA . LEU A 1 104 ? 9.633 -9.662 -7.819 1.00 93.50 104 LEU A CA 1
ATOM 901 C C . LEU A 1 104 ? 9.532 -8.815 -9.094 1.00 93.50 104 LEU A C 1
ATOM 903 O O . LEU A 1 104 ? 10.157 -9.148 -10.103 1.00 93.50 104 LEU A O 1
ATOM 907 N N . TYR A 1 105 ? 8.774 -7.716 -9.073 1.00 89.31 105 TYR A N 1
ATOM 908 C CA . TYR A 1 105 ? 8.702 -6.799 -10.210 1.00 89.31 105 TYR A CA 1
ATOM 909 C C . TYR A 1 105 ? 10.039 -6.112 -10.459 1.00 89.31 105 TYR A C 1
ATOM 911 O O . TYR A 1 105 ? 10.457 -6.020 -11.610 1.00 89.31 105 TYR A O 1
ATOM 919 N N . GLN A 1 106 ? 10.740 -5.685 -9.409 1.00 88.31 106 GLN A N 1
ATOM 920 C CA . GLN A 1 106 ? 12.075 -5.114 -9.531 1.00 88.31 106 GLN A CA 1
ATOM 921 C C . GLN A 1 106 ? 13.027 -6.094 -10.219 1.00 88.31 106 GLN A C 1
ATOM 923 O O . GLN A 1 106 ? 13.684 -5.705 -11.180 1.00 88.31 106 GLN A O 1
ATOM 928 N N . GLN A 1 107 ? 13.052 -7.362 -9.803 1.00 91.75 107 GLN A N 1
ATOM 929 C CA . GLN A 1 107 ? 13.875 -8.385 -10.453 1.00 91.75 107 GLN A CA 1
ATOM 930 C C . GLN A 1 107 ? 13.487 -8.587 -11.918 1.00 91.75 107 GLN A C 1
ATOM 932 O O . GLN A 1 107 ? 14.360 -8.577 -12.779 1.00 91.75 107 GLN A O 1
ATOM 937 N N . LYS A 1 108 ? 12.188 -8.673 -12.234 1.00 91.75 108 LYS A N 1
ATOM 938 C CA . LYS A 1 108 ? 11.720 -8.765 -13.628 1.00 91.75 108 LYS A CA 1
ATOM 939 C C . LYS A 1 108 ? 12.202 -7.592 -14.476 1.00 91.75 108 LYS A C 1
ATOM 941 O O . LYS A 1 108 ? 12.675 -7.802 -15.589 1.00 91.75 108 LYS A O 1
ATOM 946 N N . TYR A 1 109 ? 12.107 -6.370 -13.956 1.00 90.00 109 TYR A N 1
ATOM 947 C CA . TYR A 1 109 ? 12.583 -5.184 -14.659 1.00 90.00 109 TYR A CA 1
ATOM 948 C C . TYR A 1 109 ? 14.103 -5.198 -14.832 1.00 90.00 109 TYR A C 1
ATOM 950 O O . TYR A 1 109 ? 14.580 -4.874 -15.916 1.00 90.00 109 TYR A O 1
ATOM 958 N N . ILE A 1 110 ? 14.865 -5.603 -13.812 1.00 90.81 110 ILE A N 1
ATOM 959 C CA . ILE A 1 110 ? 16.327 -5.739 -13.896 1.00 90.81 110 ILE A CA 1
ATOM 960 C C . ILE A 1 110 ? 16.707 -6.757 -14.975 1.00 90.81 110 ILE A C 1
ATOM 962 O O . ILE A 1 110 ? 17.513 -6.445 -15.849 1.00 90.81 110 ILE A O 1
ATOM 966 N N . THR A 1 111 ? 16.102 -7.947 -14.959 1.00 91.31 111 THR A N 1
ATOM 967 C CA . THR A 1 111 ? 16.321 -8.980 -15.979 1.00 91.31 111 THR A CA 1
ATOM 968 C C . THR A 1 111 ? 16.009 -8.441 -17.370 1.00 91.31 111 THR A C 1
ATOM 970 O O . THR A 1 111 ? 16.863 -8.501 -18.251 1.00 91.31 111 THR A O 1
ATOM 973 N N . HIS A 1 112 ? 14.845 -7.812 -17.544 1.00 90.00 112 HIS A N 1
ATOM 974 C CA . HIS A 1 112 ? 14.448 -7.230 -18.822 1.00 90.00 112 HIS A CA 1
ATOM 975 C C . HIS A 1 112 ? 15.427 -6.140 -19.295 1.00 90.00 112 HIS A C 1
ATOM 977 O O . HIS A 1 112 ? 15.807 -6.118 -20.465 1.00 90.00 112 HIS A O 1
ATOM 983 N N . SER A 1 113 ? 15.907 -5.286 -18.383 1.00 89.00 113 SER A N 1
ATOM 984 C CA . SER A 1 113 ? 16.923 -4.266 -18.671 1.00 89.00 113 SER A CA 1
ATOM 985 C C . SER A 1 113 ? 18.261 -4.861 -19.107 1.00 89.00 113 SER A C 1
ATOM 987 O O . SER A 1 113 ? 18.985 -4.204 -19.848 1.00 89.00 113 SER A O 1
ATOM 989 N N . ASN A 1 114 ? 18.627 -6.038 -18.599 1.00 86.94 114 ASN A N 1
ATOM 990 C CA . ASN A 1 114 ? 19.887 -6.702 -18.932 1.00 86.94 114 ASN A CA 1
ATOM 991 C C . ASN A 1 114 ? 19.806 -7.437 -20.276 1.00 86.94 114 ASN A C 1
ATOM 993 O O . ASN A 1 114 ? 20.802 -7.523 -20.988 1.00 86.94 114 ASN A O 1
ATOM 997 N N . GLU A 1 115 ? 18.622 -7.937 -20.634 1.00 89.38 115 GLU A N 1
ATOM 998 C CA . GLU A 1 115 ? 18.354 -8.576 -21.927 1.00 89.38 115 GLU A CA 1
ATOM 999 C C . GLU A 1 115 ? 18.306 -7.568 -23.089 1.00 89.38 115 GLU A C 1
ATOM 1001 O O . GLU A 1 115 ? 18.559 -7.937 -24.236 1.00 89.38 115 GLU A O 1
ATOM 1006 N N . HIS A 1 116 ? 18.008 -6.294 -22.810 1.00 82.81 116 HIS A N 1
ATOM 1007 C CA . HIS A 1 116 ? 17.803 -5.262 -23.828 1.00 82.81 116 HIS A CA 1
ATOM 1008 C C . HIS A 1 116 ? 18.900 -4.198 -23.802 1.00 82.81 116 HIS A C 1
ATOM 1010 O O . HIS A 1 116 ? 19.239 -3.629 -22.767 1.00 82.81 116 HIS A O 1
ATOM 1016 N N . HIS A 1 117 ? 19.421 -3.854 -24.982 1.00 75.12 117 HIS A N 1
ATOM 1017 C CA . HIS A 1 117 ? 20.554 -2.931 -25.107 1.00 75.12 117 HIS A CA 1
ATOM 1018 C C . HIS A 1 117 ? 20.265 -1.524 -24.542 1.00 75.12 117 HIS A C 1
ATOM 1020 O O . HIS A 1 117 ? 21.148 -0.888 -23.959 1.00 75.12 117 HIS A O 1
ATOM 1026 N N . TYR A 1 118 ? 19.010 -1.083 -24.670 1.00 77.69 118 TYR A N 1
ATOM 1027 C CA . TYR A 1 118 ? 18.526 0.251 -24.302 1.00 77.69 118 TYR A CA 1
ATOM 1028 C C . TYR A 1 118 ? 17.820 0.301 -22.932 1.00 77.69 118 TYR A C 1
ATOM 1030 O O . TYR A 1 118 ? 17.296 1.344 -22.549 1.00 77.69 118 TYR A O 1
ATOM 1038 N N . GLY A 1 119 ? 17.809 -0.805 -22.178 1.00 85.69 119 GLY A N 1
ATOM 1039 C CA . GLY A 1 119 ? 17.092 -0.905 -20.906 1.00 85.69 119 GLY A CA 1
ATOM 1040 C C . GLY A 1 119 ? 15.584 -1.118 -21.079 1.00 85.69 119 GLY A C 1
ATOM 1041 O O . GLY A 1 119 ? 15.148 -1.756 -22.035 1.00 85.69 119 GLY A O 1
ATOM 1042 N N . VAL A 1 120 ? 14.790 -0.600 -20.140 1.00 89.44 120 VAL A N 1
ATOM 1043 C CA . VAL A 1 120 ? 13.327 -0.743 -20.105 1.00 89.44 120 VAL A CA 1
ATOM 1044 C C . VAL A 1 120 ? 12.644 0.600 -20.304 1.00 89.44 120 VAL A C 1
ATOM 1046 O O . VAL A 1 120 ? 13.009 1.585 -19.663 1.00 89.44 120 VAL A O 1
ATOM 1049 N N . GLU A 1 121 ? 11.614 0.641 -21.144 1.00 89.25 121 GLU A N 1
ATOM 1050 C CA . GLU A 1 121 ? 10.756 1.815 -21.269 1.00 89.25 121 GLU A CA 1
ATOM 1051 C C . GLU A 1 121 ? 9.791 1.906 -20.073 1.00 89.25 121 GLU A C 1
ATOM 1053 O O . GLU A 1 121 ? 8.950 1.034 -19.850 1.00 89.25 121 GLU A O 1
ATOM 1058 N N . VAL A 1 122 ? 9.909 2.970 -19.280 1.00 87.81 122 VAL A N 1
ATOM 1059 C CA . VAL A 1 122 ? 9.126 3.190 -18.061 1.00 87.81 122 VAL A CA 1
ATOM 1060 C C . VAL A 1 122 ? 8.227 4.409 -18.232 1.00 87.81 122 VAL A C 1
ATOM 1062 O O . VAL A 1 122 ? 8.667 5.489 -18.633 1.00 87.81 122 VAL A O 1
ATOM 1065 N N . ARG A 1 123 ? 6.948 4.254 -17.872 1.00 88.06 123 ARG A N 1
ATOM 1066 C CA . ARG A 1 123 ? 6.001 5.369 -17.777 1.00 88.06 123 ARG A CA 1
ATOM 1067 C C . ARG A 1 123 ? 6.259 6.159 -16.497 1.00 88.06 123 ARG A C 1
ATOM 1069 O O . ARG A 1 123 ? 6.059 5.654 -15.396 1.00 88.06 123 ARG A O 1
ATOM 1076 N N . HIS A 1 124 ? 6.616 7.426 -16.643 1.00 82.25 124 HIS A N 1
ATOM 1077 C CA . HIS A 1 124 ? 6.714 8.374 -15.542 1.00 82.25 124 HIS A CA 1
ATOM 1078 C C . HIS A 1 124 ? 5.433 9.189 -15.439 1.00 82.25 124 HIS A C 1
ATOM 1080 O O . HIS A 1 124 ? 5.021 9.811 -16.414 1.00 82.25 124 HIS A O 1
ATOM 1086 N N . ILE A 1 125 ? 4.829 9.218 -14.253 1.00 82.44 125 ILE A N 1
ATOM 1087 C CA . ILE A 1 125 ? 3.657 10.044 -13.952 1.00 82.44 125 ILE A CA 1
ATOM 1088 C C . ILE A 1 125 ? 4.133 11.236 -13.119 1.00 82.44 125 ILE A C 1
ATOM 1090 O O . ILE A 1 125 ? 4.740 11.070 -12.060 1.00 82.44 125 ILE A O 1
ATOM 1094 N N . LYS A 1 126 ? 3.899 12.446 -13.619 1.00 80.31 126 LYS A N 1
ATOM 1095 C CA . LYS A 1 126 ? 4.186 13.697 -12.916 1.00 80.31 126 LYS A CA 1
ATOM 1096 C C . LYS A 1 126 ? 3.118 13.960 -11.842 1.00 80.31 126 LYS A C 1
ATOM 1098 O O . LYS A 1 126 ? 2.006 13.443 -11.939 1.00 80.31 126 LYS A O 1
ATOM 1103 N N . PRO A 1 127 ? 3.406 14.810 -10.838 1.00 73.25 127 PRO A N 1
ATOM 1104 C CA . PRO A 1 127 ? 2.426 15.164 -9.807 1.00 73.25 127 PRO A CA 1
ATOM 1105 C C . PRO A 1 127 ? 1.128 15.799 -10.336 1.00 73.25 127 PRO A C 1
ATOM 1107 O O . PRO A 1 127 ? 0.106 15.741 -9.660 1.00 73.25 127 PRO A O 1
ATOM 1110 N N . ASP A 1 128 ? 1.164 16.404 -11.525 1.00 81.69 128 ASP A N 1
ATOM 1111 C CA . ASP A 1 128 ? 0.005 16.988 -12.214 1.00 81.69 128 ASP A CA 1
ATOM 1112 C C . ASP A 1 128 ? -0.841 15.946 -12.979 1.00 81.69 128 ASP A C 1
ATOM 1114 O O . ASP A 1 128 ? -1.845 16.301 -13.589 1.00 81.69 128 ASP A O 1
ATOM 1118 N N . GLY A 1 129 ? -0.454 14.665 -12.947 1.00 77.44 129 GLY A N 1
ATOM 1119 C CA . GLY A 1 129 ? -1.119 13.569 -13.654 1.00 77.44 129 GLY A CA 1
ATOM 1120 C C . GLY A 1 129 ? -0.677 13.393 -15.110 1.00 77.44 129 GLY A C 1
ATOM 1121 O O . GLY A 1 129 ? -1.003 12.373 -15.720 1.00 77.44 129 GLY A O 1
ATOM 1122 N N . ASN A 1 130 ? 0.106 14.323 -15.667 1.00 83.06 130 ASN A N 1
ATOM 1123 C CA . ASN A 1 130 ? 0.696 14.145 -16.990 1.00 83.06 130 ASN A CA 1
ATOM 1124 C C . ASN A 1 130 ? 1.729 13.017 -16.957 1.00 83.06 130 ASN A C 1
ATOM 1126 O O . ASN A 1 130 ? 2.416 12.817 -15.954 1.00 83.06 130 ASN A O 1
ATOM 1130 N N . HIS A 1 131 ? 1.889 12.296 -18.065 1.00 87.06 131 HIS A N 1
ATOM 1131 C CA . HIS A 1 131 ? 2.871 11.221 -18.153 1.00 87.06 131 HIS A CA 1
ATOM 1132 C C . HIS A 1 131 ? 3.775 11.357 -19.373 1.00 87.06 131 HIS A C 1
ATOM 1134 O O . HIS A 1 131 ? 3.427 11.992 -20.364 1.00 87.06 131 HIS A O 1
ATOM 1140 N N . PHE A 1 132 ? 4.962 10.772 -19.273 1.00 88.44 132 PHE A N 1
ATOM 1141 C CA . PHE A 1 132 ? 5.914 10.642 -20.370 1.00 88.44 132 PHE A CA 1
ATOM 1142 C C . PHE A 1 132 ? 6.660 9.312 -20.232 1.00 88.44 132 PHE A C 1
ATOM 1144 O O . PHE A 1 132 ? 6.762 8.766 -19.132 1.00 88.44 132 PHE A O 1
ATOM 1151 N N . MET A 1 133 ? 7.171 8.787 -21.341 1.00 88.19 133 MET A N 1
ATOM 1152 C CA . MET A 1 133 ? 7.976 7.565 -21.346 1.00 88.19 133 MET A CA 1
ATOM 1153 C C . MET A 1 133 ? 9.466 7.920 -21.255 1.00 88.19 133 MET A C 1
ATOM 1155 O O . MET A 1 133 ? 9.896 8.926 -21.825 1.00 88.19 133 MET A O 1
ATOM 1159 N N . ARG A 1 134 ? 10.254 7.124 -20.525 1.00 88.00 134 ARG A N 1
ATOM 1160 C CA . ARG A 1 134 ? 11.727 7.182 -20.540 1.00 88.00 134 ARG A CA 1
ATOM 1161 C C . ARG A 1 134 ? 12.325 5.792 -20.498 1.00 88.00 134 ARG A C 1
ATOM 1163 O O . ARG A 1 134 ? 11.831 4.932 -19.778 1.00 88.00 134 ARG A O 1
ATOM 1170 N N . PHE A 1 135 ? 13.439 5.619 -21.196 1.00 89.56 135 PHE A N 1
ATOM 1171 C CA . PHE A 1 135 ? 14.267 4.433 -21.049 1.00 89.56 135 PHE A CA 1
ATOM 1172 C C . PHE A 1 135 ? 15.091 4.515 -19.766 1.00 89.56 135 PHE A C 1
ATOM 1174 O O . PHE A 1 135 ? 15.769 5.511 -19.495 1.00 89.56 135 PHE A O 1
ATOM 1181 N N . LYS A 1 136 ? 15.010 3.452 -18.971 1.00 89.81 136 LYS A N 1
ATOM 1182 C CA . LYS A 1 136 ? 15.752 3.268 -17.731 1.00 89.81 136 LYS A CA 1
ATOM 1183 C C . LYS A 1 136 ? 16.642 2.046 -17.852 1.00 89.81 136 LYS A C 1
ATOM 1185 O O . LYS A 1 136 ? 16.179 0.987 -18.269 1.00 89.81 136 LYS A O 1
ATOM 1190 N N . LYS A 1 137 ? 17.897 2.176 -17.434 1.00 91.06 137 LYS A N 1
ATOM 1191 C CA . LYS A 1 137 ? 18.836 1.057 -17.346 1.00 91.06 137 LYS A CA 1
ATOM 1192 C C . LYS A 1 137 ? 19.188 0.794 -15.891 1.00 91.06 137 LYS A C 1
ATOM 1194 O O . LYS A 1 137 ? 19.335 1.731 -15.108 1.00 91.06 137 LYS A O 1
ATOM 1199 N N . TYR A 1 138 ? 19.277 -0.476 -15.520 1.00 90.19 138 TYR A N 1
ATOM 1200 C CA . TYR A 1 138 ? 19.757 -0.855 -14.198 1.00 90.19 138 TYR A CA 1
ATOM 1201 C C . TYR A 1 138 ? 21.287 -0.955 -14.192 1.00 90.19 138 TYR A C 1
ATOM 1203 O O . TYR A 1 138 ? 21.869 -1.624 -15.045 1.00 90.19 138 TYR A O 1
ATOM 1211 N N . GLU A 1 139 ? 21.935 -0.294 -13.233 1.00 89.31 139 GLU A N 1
ATOM 1212 C CA . GLU A 1 139 ? 23.383 -0.362 -13.009 1.00 89.31 139 GLU A CA 1
ATOM 1213 C C . GLU A 1 139 ? 23.666 -1.348 -11.861 1.00 89.31 139 GLU A C 1
ATOM 1215 O O . GLU A 1 139 ? 23.387 -1.029 -10.709 1.00 89.31 139 GLU A O 1
ATOM 1220 N N . PRO A 1 140 ? 24.205 -2.555 -12.112 1.00 86.94 140 PRO A N 1
ATOM 1221 C CA . PRO A 1 140 ? 24.450 -3.523 -11.039 1.00 86.94 140 PRO A CA 1
ATOM 1222 C C . PRO A 1 140 ? 25.621 -3.125 -10.128 1.00 86.94 140 PRO A C 1
ATOM 1224 O O . PRO A 1 140 ? 25.638 -3.498 -8.959 1.00 86.94 140 PRO A O 1
ATOM 1227 N N . GLU A 1 141 ? 26.582 -2.349 -10.640 1.00 88.75 141 GLU A N 1
ATOM 1228 C CA . GLU A 1 141 ? 27.733 -1.850 -9.868 1.00 88.75 141 GLU A CA 1
ATOM 1229 C C . GLU A 1 141 ? 27.327 -0.797 -8.829 1.00 88.75 141 GLU A C 1
ATOM 1231 O O . GLU A 1 141 ? 27.941 -0.679 -7.769 1.00 88.75 141 GLU A O 1
ATOM 1236 N N . ILE A 1 142 ? 26.266 -0.043 -9.124 1.00 87.06 142 ILE A N 1
ATOM 1237 C CA . ILE A 1 142 ? 25.672 0.949 -8.234 1.00 87.06 142 ILE A CA 1
ATOM 1238 C C . ILE A 1 142 ? 24.172 0.667 -8.254 1.00 87.06 142 ILE A C 1
ATOM 1240 O O . ILE A 1 142 ? 23.520 1.207 -9.136 1.00 87.06 142 ILE A O 1
ATOM 1244 N N . PRO A 1 143 ? 23.615 -0.157 -7.344 1.00 87.06 143 PRO A N 1
ATOM 1245 C CA . PRO A 1 143 ? 22.308 -0.814 -7.490 1.00 87.06 143 PRO A CA 1
ATOM 1246 C C . PRO A 1 143 ? 21.140 0.181 -7.576 1.00 87.06 143 PRO A C 1
ATOM 1248 O O . PRO A 1 143 ? 20.407 0.418 -6.615 1.00 87.06 143 PRO A O 1
ATOM 1251 N N . ARG A 1 144 ? 20.972 0.786 -8.752 1.00 88.75 144 ARG A N 1
ATOM 1252 C CA . ARG A 1 144 ? 20.083 1.913 -9.020 1.00 88.75 144 ARG A CA 1
ATOM 1253 C C . ARG A 1 144 ? 19.655 1.914 -10.482 1.00 88.75 144 ARG A C 1
ATOM 1255 O O . ARG A 1 144 ? 20.333 1.389 -11.362 1.00 88.75 144 ARG A O 1
ATOM 1262 N N . TRP A 1 145 ? 18.531 2.571 -10.727 1.00 88.44 145 TRP A N 1
ATOM 1263 C CA . TRP A 1 145 ? 18.036 2.861 -12.066 1.00 88.44 145 TRP A CA 1
ATOM 1264 C C . TRP A 1 145 ? 18.563 4.212 -12.543 1.00 88.44 145 TRP A C 1
ATOM 1266 O O . TRP A 1 145 ? 18.371 5.218 -11.857 1.00 88.44 145 TRP A O 1
ATOM 1276 N N . THR A 1 146 ? 19.170 4.254 -13.726 1.00 89.25 146 THR A N 1
ATOM 1277 C CA . THR A 1 146 ? 19.640 5.487 -14.371 1.00 89.25 146 THR A CA 1
ATOM 1278 C C . THR A 1 146 ? 18.863 5.784 -15.648 1.00 89.25 146 THR A C 1
ATOM 1280 O O . THR A 1 146 ? 18.263 4.895 -16.258 1.00 89.25 146 THR A O 1
ATOM 1283 N N . ASP A 1 147 ? 18.773 7.072 -15.994 1.00 86.38 147 ASP A N 1
ATOM 1284 C CA . ASP A 1 147 ? 18.248 7.491 -17.294 1.00 86.38 147 ASP A CA 1
ATOM 1285 C C . ASP A 1 147 ? 19.230 7.044 -18.380 1.00 86.38 147 ASP A C 1
ATOM 1287 O O . ASP A 1 147 ? 20.440 7.229 -18.249 1.00 86.38 147 ASP A O 1
ATOM 1291 N N . TYR A 1 148 ? 18.712 6.431 -19.442 1.00 72.75 148 TYR A N 1
ATOM 1292 C CA . TYR A 1 148 ? 19.538 6.081 -20.587 1.00 72.75 148 TYR A CA 1
ATOM 1293 C C . TYR A 1 148 ? 19.702 7.314 -21.488 1.00 72.75 148 TYR A C 1
ATOM 1295 O O . TYR A 1 148 ? 18.859 7.593 -22.341 1.00 72.75 148 TYR A O 1
ATOM 1303 N N . ASP A 1 149 ? 20.785 8.069 -21.287 1.00 62.84 149 ASP A N 1
ATOM 1304 C CA . ASP A 1 149 ? 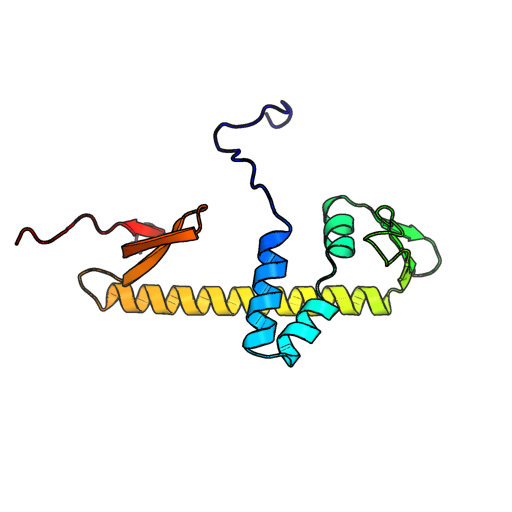21.128 9.270 -22.063 1.00 62.84 149 ASP A CA 1
ATOM 1305 C C . ASP A 1 149 ? 21.727 8.923 -23.440 1.00 62.84 149 ASP A C 1
ATOM 1307 O O . ASP A 1 149 ? 22.824 9.354 -23.785 1.00 62.84 149 ASP A O 1
ATOM 1311 N N . VAL A 1 150 ? 21.036 8.132 -24.263 1.00 54.44 150 VAL A N 1
ATOM 1312 C CA . VAL A 1 150 ? 21.394 8.014 -25.686 1.00 54.44 150 VAL A CA 1
ATOM 1313 C C . VAL A 1 150 ? 20.127 7.863 -26.524 1.00 54.44 150 VAL A C 1
ATOM 1315 O O . VAL A 1 150 ? 19.632 6.761 -26.750 1.00 54.44 150 VAL A O 1
ATOM 1318 N N . LEU A 1 151 ? 19.603 8.983 -27.024 1.00 46.78 151 LEU A N 1
ATOM 1319 C CA . LEU A 1 151 ? 18.807 8.941 -28.250 1.00 46.78 151 LEU A CA 1
ATOM 1320 C C . LEU A 1 151 ? 19.766 8.597 -29.400 1.00 46.78 151 LEU A C 1
ATOM 1322 O O . LEU A 1 151 ? 20.802 9.263 -29.525 1.00 46.78 151 LEU A O 1
ATOM 1326 N N . PRO A 1 152 ? 19.459 7.616 -30.266 1.00 42.62 152 PRO A N 1
ATOM 1327 C CA . PRO A 1 152 ? 20.133 7.525 -31.548 1.00 42.62 152 PRO A CA 1
ATOM 1328 C C . PRO A 1 152 ? 19.899 8.848 -32.277 1.00 42.62 152 PRO A C 1
ATOM 1330 O O . PRO A 1 152 ? 18.757 9.272 -32.464 1.00 42.62 152 PRO A O 1
ATOM 1333 N N . LYS A 1 153 ? 20.980 9.521 -32.672 1.00 42.44 153 LYS A N 1
ATOM 1334 C CA . LYS A 1 153 ? 20.887 10.514 -33.739 1.00 42.44 153 LYS A CA 1
ATOM 1335 C C . LYS A 1 153 ? 20.476 9.737 -34.991 1.00 42.44 153 LYS A C 1
ATOM 1337 O O . LYS A 1 153 ? 21.279 8.949 -35.488 1.00 42.44 153 LYS A O 1
ATOM 1342 N N . HIS A 1 154 ? 19.219 9.882 -35.400 1.00 46.41 154 HIS A N 1
ATOM 1343 C CA . HIS A 1 154 ? 18.790 9.530 -36.751 1.00 46.41 154 HIS A CA 1
ATOM 1344 C C . HIS A 1 154 ? 19.424 10.491 -37.755 1.00 46.41 154 HIS A C 1
ATOM 1346 O O . HIS A 1 154 ? 19.564 11.689 -37.407 1.00 46.41 154 HIS A O 1
#

pLDDT: mean 78.74, std 15.9, range [36.34, 93.5]